Protein AF-A0A2M9E9N4-F1 (afdb_monomer)

Radius of gyration: 17.75 Å; Cα contacts (8 Å, |Δi|>4): 274; chains: 1; bounding box: 36×29×76 Å

pLDDT: mean 85.93, std 16.64, range [35.81, 98.12]

Foldseek 3Di:
DCQDQDAFQNFFPDFPDCVVQKDKAWAQAQQAKDAFQFFAFPNNHGDPALQRGFWTFRHIDGSYNDRPDGTDIGMTGGARTEGELVNHGDDPPQALVRSQSNQVSSVVSHYHYDYPDHGPPHDDPDPPPDPPPPPPDDD

Secondary structure (DSSP, 8-state):
-----PPTTTTEEEES-HHHHEEEEEEPTTS-EEPTTBEEETTSSBPSSGGGEEEEESS-EE--S-TTSPPEEEEEE-SSEEEEGGGSB--TT--HHHHHHHHHHHHTTTEEEE-SSPPTT---SS---------PPP-

Nearest PDB structures (foldseek):
  8tny-assembly1_A  TM=5.235E-01  e=8.238E+00  Homo sapiens
  2w4l-assembly1_D  TM=3.272E-01  e=3.750E+00  Homo sapiens
  5la2-assembly1_A  TM=3.702E-01  e=5.206E+00  Acetivibrio thermocellus
  2kkz-assembly1_A  TM=2.918E-01  e=3.289E+00  Influenza A virus (A/Hungary/2/1971(H3N2))
  8g4s-assembly1_O  TM=3.685E-01  e=9.392E+00  Giardia duodenalis assemblage A

Solvent-accessible surface area (backbone atoms only — not comparable to full-atom values): 7855 Å² total; per-residue (Å²): 138,85,78,76,85,53,55,67,46,65,29,55,75,47,61,79,42,70,84,74,16,42,43,83,39,52,24,55,21,32,72,27,71,44,52,19,29,30,44,18,20,82,74,35,42,76,43,88,48,42,90,41,49,45,32,31,29,33,46,62,45,74,30,42,73,49,66,86,48,72,62,38,81,43,54,22,38,46,25,47,29,33,29,37,50,88,43,37,57,72,62,98,80,61,45,42,63,51,52,35,46,36,38,50,37,33,40,78,42,44,26,42,64,44,63,96,74,75,49,70,86,53,87,72,95,60,79,83,71,75,89,70,71,77,79,75,82,78,132

Mean predicted aligned error: 8.34 Å

Structure (mmCIF, N/CA/C/O backbone):
data_AF-A0A2M9E9N4-F1
#
_entry.id   AF-A0A2M9E9N4-F1
#
loop_
_atom_sit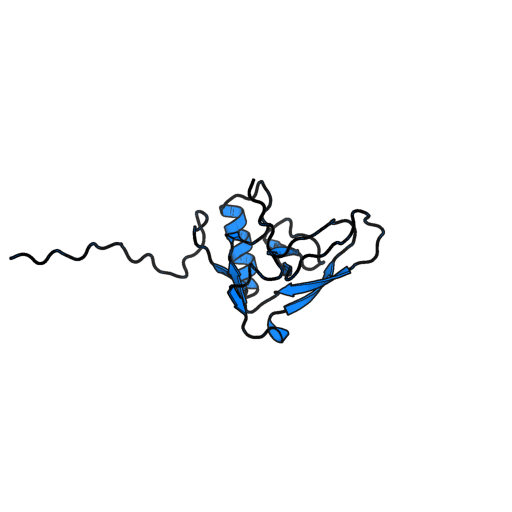e.group_PDB
_atom_site.id
_atom_site.type_symbol
_atom_site.label_atom_id
_atom_site.label_alt_id
_atom_site.label_comp_id
_atom_site.label_asym_id
_atom_site.label_entity_id
_atom_site.label_seq_id
_atom_site.pdbx_PDB_ins_code
_atom_site.Cartn_x
_atom_site.Cartn_y
_atom_site.Cartn_z
_atom_site.occupancy
_atom_site.B_iso_or_equiv
_atom_site.auth_seq_id
_atom_site.auth_comp_id
_atom_site.auth_asym_id
_atom_site.auth_atom_id
_atom_site.pdbx_PDB_model_num
ATOM 1 N N . MET A 1 1 ? 13.132 15.714 -2.045 1.00 43.34 1 MET A N 1
ATOM 2 C CA . MET A 1 1 ? 12.047 14.990 -1.358 1.00 43.34 1 MET A CA 1
ATOM 3 C C . MET A 1 1 ? 10.843 14.993 -2.280 1.00 43.34 1 MET A C 1
ATOM 5 O O . MET A 1 1 ? 10.276 16.054 -2.495 1.00 43.34 1 MET A O 1
ATOM 9 N N . ILE A 1 2 ? 10.506 13.855 -2.880 1.00 35.81 2 ILE A N 1
ATOM 10 C CA . ILE A 1 2 ? 9.179 13.644 -3.464 1.00 35.81 2 ILE A CA 1
ATOM 11 C C . ILE A 1 2 ? 8.643 12.399 -2.769 1.00 35.81 2 ILE A C 1
ATOM 13 O O . ILE A 1 2 ? 8.912 11.279 -3.181 1.00 35.81 2 ILE A O 1
ATOM 17 N N . THR A 1 3 ? 7.969 12.606 -1.642 1.00 51.62 3 THR A N 1
ATOM 18 C CA . THR A 1 3 ? 7.088 11.596 -1.058 1.00 51.62 3 THR A CA 1
ATOM 19 C C . THR A 1 3 ? 5.762 11.791 -1.780 1.00 51.62 3 THR A C 1
ATOM 21 O O . THR A 1 3 ? 5.152 12.851 -1.631 1.00 51.62 3 THR A O 1
ATOM 24 N N . SER A 1 4 ? 5.368 10.849 -2.639 1.00 54.44 4 SER A N 1
ATOM 25 C CA . SER A 1 4 ? 4.114 10.935 -3.397 1.00 54.44 4 SER A CA 1
ATOM 26 C C . SER A 1 4 ? 2.953 11.259 -2.448 1.00 54.44 4 SER A C 1
ATOM 28 O O . SER A 1 4 ? 2.690 10.525 -1.492 1.00 54.44 4 SER A O 1
ATOM 30 N N . THR A 1 5 ? 2.249 12.369 -2.690 1.00 56.56 5 THR A N 1
ATOM 31 C CA . THR A 1 5 ? 1.035 12.753 -1.950 1.00 56.56 5 THR A CA 1
ATOM 32 C C . THR A 1 5 ? -0.199 12.031 -2.491 1.00 56.56 5 THR A C 1
ATOM 34 O O . THR A 1 5 ? -1.277 12.620 -2.508 1.00 56.56 5 THR A O 1
ATOM 37 N N . GLY A 1 6 ? -0.020 10.797 -2.972 1.00 61.16 6 GLY A N 1
ATOM 38 C CA . GLY A 1 6 ? -0.975 10.101 -3.824 1.00 61.16 6 GLY A CA 1
ATOM 39 C C . GLY A 1 6 ? -2.395 10.097 -3.270 1.00 61.16 6 GLY A C 1
ATOM 40 O O . GLY A 1 6 ? -2.618 9.859 -2.079 1.00 61.16 6 GLY A O 1
ATOM 41 N N . ASN A 1 7 ? -3.351 10.361 -4.154 1.00 80.38 7 ASN A N 1
ATOM 42 C CA . ASN A 1 7 ? -4.765 10.169 -3.879 1.00 80.38 7 ASN A CA 1
ATOM 43 C C . ASN A 1 7 ? -5.075 8.671 -3.745 1.00 80.38 7 ASN A C 1
ATOM 45 O O . ASN A 1 7 ? -4.293 7.807 -4.149 1.00 80.38 7 ASN A O 1
ATOM 49 N N . THR A 1 8 ? -6.235 8.350 -3.170 1.00 88.50 8 THR A N 1
ATOM 50 C CA . THR A 1 8 ? -6.726 6.969 -3.084 1.00 88.50 8 THR A CA 1
ATOM 51 C C . THR A 1 8 ? -6.593 6.263 -4.432 1.00 88.50 8 THR A C 1
ATOM 53 O O . THR A 1 8 ? -7.099 6.760 -5.436 1.00 88.50 8 THR A O 1
ATOM 56 N N . ALA A 1 9 ? -5.934 5.104 -4.423 1.00 86.94 9 ALA A N 1
ATOM 57 C CA . ALA A 1 9 ? -5.712 4.242 -5.579 1.00 86.94 9 ALA A CA 1
ATOM 58 C C . ALA A 1 9 ? -4.971 4.864 -6.773 1.00 86.94 9 ALA A C 1
ATOM 60 O O . ALA A 1 9 ? -4.962 4.265 -7.840 1.00 86.94 9 ALA A O 1
ATOM 61 N N . GLU A 1 10 ? -4.302 6.009 -6.626 1.00 91.81 10 GLU A N 1
ATOM 62 C CA . GLU A 1 10 ? -3.538 6.612 -7.732 1.00 91.81 10 GLU A CA 1
ATOM 63 C C . GLU A 1 10 ? -2.402 5.701 -8.231 1.00 91.81 10 GLU A C 1
ATOM 65 O O . GLU A 1 10 ? -2.019 5.740 -9.394 1.00 91.81 10 GLU A O 1
ATOM 70 N N . PHE A 1 11 ? -1.904 4.825 -7.358 1.00 93.69 11 PHE A N 1
ATOM 71 C CA . PHE A 1 11 ? -0.917 3.804 -7.695 1.00 93.69 11 PHE A CA 1
ATOM 72 C C . PHE A 1 11 ? -1.501 2.617 -8.483 1.00 93.69 11 PHE A C 1
ATOM 74 O O . PHE A 1 11 ? -0.733 1.800 -8.979 1.00 93.69 11 PHE A O 1
ATOM 81 N N . LEU A 1 12 ? -2.824 2.459 -8.566 1.00 95.31 12 LEU A N 1
ATOM 82 C CA . LEU A 1 12 ? -3.465 1.314 -9.213 1.00 95.31 12 LEU A CA 1
ATOM 83 C C . LEU A 1 12 ? -3.583 1.552 -10.721 1.00 95.31 12 LEU A C 1
ATOM 85 O O . LEU A 1 12 ? -4.229 2.501 -11.156 1.00 95.31 12 LEU A O 1
ATOM 89 N N . LEU A 1 13 ? -3.004 0.659 -11.523 1.00 93.94 13 LEU A N 1
ATOM 90 C CA . LEU A 1 13 ? -3.096 0.712 -12.985 1.00 93.94 13 LEU A CA 1
ATOM 91 C C . LEU A 1 13 ? -4.256 -0.135 -13.502 1.00 93.94 13 LEU A C 1
ATOM 93 O O . LEU A 1 13 ? -4.999 0.288 -14.385 1.00 93.94 13 LEU A O 1
ATOM 97 N N . SER A 1 14 ? -4.406 -1.341 -12.957 1.00 93.94 14 SER A N 1
ATOM 98 C CA . SER A 1 14 ? -5.524 -2.228 -13.267 1.00 93.94 14 SER A CA 1
ATOM 99 C C . SER A 1 14 ? -5.753 -3.240 -12.147 1.00 93.94 14 SER A C 1
ATOM 101 O O . SER A 1 14 ? -4.850 -3.552 -11.376 1.00 93.94 14 SER A O 1
ATOM 103 N N . GLU A 1 15 ? -6.968 -3.764 -12.062 1.00 92.31 15 GLU A N 1
ATOM 104 C CA . GLU A 1 15 ? -7.340 -4.885 -11.198 1.00 92.31 15 GLU A CA 1
ATOM 105 C C . GLU A 1 15 ? -8.338 -5.764 -11.955 1.00 92.31 15 GLU A C 1
ATOM 107 O O . GLU A 1 15 ? -9.053 -5.267 -12.828 1.00 92.31 15 GLU A O 1
ATOM 112 N N . ALA A 1 16 ? -8.374 -7.064 -11.653 1.00 86.19 16 ALA A N 1
ATOM 113 C CA . ALA A 1 16 ? -9.301 -7.978 -12.318 1.00 86.19 16 ALA A CA 1
ATOM 114 C C . ALA A 1 16 ? -10.761 -7.615 -11.996 1.00 86.19 16 ALA A C 1
ATOM 116 O O . ALA A 1 16 ? -11.541 -7.312 -12.895 1.00 86.19 16 ALA A O 1
ATOM 117 N N . GLU A 1 17 ? -11.109 -7.620 -10.707 1.00 85.50 17 GLU A N 1
ATOM 118 C CA . GLU A 1 17 ? -12.399 -7.176 -10.173 1.00 85.50 17 GLU A CA 1
ATOM 119 C C . GLU A 1 17 ? -12.190 -6.707 -8.729 1.00 85.50 17 GLU A C 1
ATOM 121 O O . GLU A 1 17 ? -11.590 -7.427 -7.932 1.00 85.50 17 GLU A O 1
ATOM 126 N N . GLY A 1 18 ? -12.714 -5.535 -8.355 1.00 77.75 18 GLY A N 1
ATOM 127 C CA . GLY A 1 18 ? -12.480 -4.959 -7.024 1.00 77.75 18 GLY A CA 1
ATOM 128 C C . GLY A 1 18 ? -12.857 -5.882 -5.855 1.00 77.75 18 GLY A C 1
ATOM 129 O O . GLY A 1 18 ? -12.126 -5.937 -4.875 1.00 77.75 18 GLY A O 1
ATOM 130 N N . GLU A 1 19 ? -13.935 -6.662 -5.972 1.00 80.38 19 GLU A N 1
ATOM 131 C CA . GLU A 1 19 ? -14.363 -7.643 -4.951 1.00 80.38 19 GLU A CA 1
ATOM 132 C C . GLU A 1 19 ? -13.400 -8.834 -4.800 1.00 80.38 19 GLU A C 1
ATOM 134 O O . GLU A 1 19 ? -13.395 -9.514 -3.777 1.00 80.38 19 GLU A O 1
ATOM 139 N N . ARG A 1 20 ? -12.589 -9.111 -5.826 1.00 83.12 20 ARG A N 1
ATOM 140 C CA . ARG A 1 20 ? -11.595 -10.190 -5.815 1.00 83.12 20 ARG A CA 1
ATOM 141 C C . ARG A 1 20 ? -10.209 -9.708 -5.418 1.00 83.12 20 ARG A C 1
ATOM 143 O O . ARG A 1 20 ? -9.488 -10.442 -4.752 1.00 83.12 20 ARG A O 1
ATOM 150 N N . SER A 1 21 ? -9.842 -8.514 -5.869 1.00 91.81 21 SER A N 1
ATOM 151 C CA . SER A 1 21 ? -8.501 -7.955 -5.697 1.00 91.81 21 SER A CA 1
ATOM 152 C C . SER A 1 21 ? -8.334 -7.225 -4.365 1.00 91.81 21 SER A C 1
ATOM 154 O O . SER A 1 21 ? -7.204 -6.984 -3.938 1.00 91.81 21 SER A O 1
ATOM 156 N N . ARG A 1 22 ? -9.441 -6.838 -3.711 1.00 94.62 22 ARG A N 1
ATOM 157 C CA . ARG A 1 22 ? -9.422 -6.040 -2.481 1.00 94.62 22 ARG A CA 1
ATOM 158 C C . ARG A 1 22 ? -9.879 -6.846 -1.275 1.00 94.62 22 ARG A C 1
ATOM 160 O O . ARG A 1 22 ? -10.864 -7.575 -1.322 1.00 94.62 22 ARG A O 1
ATOM 167 N N . ALA A 1 23 ? -9.203 -6.619 -0.158 1.00 94.38 23 ALA A N 1
ATOM 168 C CA . ALA A 1 23 ? -9.509 -7.223 1.125 1.00 94.38 23 ALA A CA 1
ATOM 169 C C . ALA A 1 23 ? -9.630 -6.164 2.224 1.00 94.38 23 ALA A C 1
ATOM 171 O O . ALA A 1 23 ? -9.068 -5.065 2.150 1.00 94.38 23 ALA A O 1
ATOM 172 N N . LEU A 1 24 ? -10.366 -6.520 3.277 1.00 95.56 24 LEU A N 1
ATOM 173 C CA . LEU A 1 24 ? -10.458 -5.721 4.491 1.00 95.56 24 LEU A CA 1
ATOM 174 C C . LEU A 1 24 ? -9.298 -6.073 5.430 1.00 95.56 24 LEU A C 1
ATOM 176 O O . LEU A 1 24 ? -9.207 -7.202 5.909 1.00 95.56 24 LEU A O 1
ATOM 180 N N . PHE A 1 25 ? -8.461 -5.090 5.742 1.00 96.62 25 PHE A N 1
ATOM 181 C CA . PHE A 1 25 ? -7.376 -5.196 6.715 1.00 96.62 25 PHE A CA 1
ATOM 182 C C . PHE A 1 25 ? -7.732 -4.462 8.009 1.00 96.62 25 PHE A C 1
ATOM 184 O O . PHE A 1 25 ? -8.437 -3.449 7.996 1.00 96.62 25 PHE A O 1
ATOM 191 N N . HIS A 1 26 ? -7.226 -4.967 9.134 1.00 97.00 26 HIS A N 1
ATOM 192 C CA . HIS A 1 26 ? -7.238 -4.252 10.408 1.00 97.00 26 HIS A CA 1
ATOM 193 C C . HIS A 1 26 ? -5.846 -3.678 10.635 1.00 97.00 26 HIS A C 1
ATOM 195 O O . HIS A 1 26 ? -4.893 -4.432 10.772 1.00 97.00 26 HIS A O 1
ATOM 201 N N . LEU A 1 27 ? -5.741 -2.354 10.659 1.00 97.88 27 LEU A N 1
ATOM 202 C CA . LEU A 1 27 ? -4.495 -1.640 10.885 1.00 97.88 27 LEU A CA 1
ATOM 203 C C . LEU A 1 27 ? -4.355 -1.350 12.383 1.00 97.88 27 LEU A C 1
ATOM 205 O O . LEU A 1 27 ? -5.222 -0.661 12.936 1.00 97.88 27 LEU A O 1
ATOM 209 N N . PRO A 1 28 ? -3.305 -1.847 13.059 1.00 97.75 28 PRO A N 1
ATOM 210 C CA . PRO A 1 28 ? -3.022 -1.484 14.442 1.00 97.75 28 PRO A CA 1
ATOM 211 C C . PRO A 1 28 ? -2.887 0.032 14.617 1.00 97.75 28 PRO A C 1
ATOM 213 O O . PRO A 1 28 ? -2.399 0.726 13.720 1.00 97.75 28 PRO A O 1
ATOM 216 N N . ALA A 1 29 ? -3.309 0.539 15.777 1.00 96.88 29 ALA A N 1
ATOM 217 C CA . ALA A 1 29 ? -3.154 1.946 16.127 1.00 96.88 29 ALA A CA 1
ATOM 218 C C . ALA A 1 29 ? -1.679 2.320 16.343 1.00 96.88 29 ALA A C 1
ATOM 220 O O . ALA A 1 29 ? -0.844 1.469 16.656 1.00 96.88 29 ALA A O 1
ATOM 221 N N . GLY A 1 30 ? -1.367 3.611 16.243 1.00 95.88 30 GLY A N 1
ATOM 222 C CA . GLY A 1 30 ? -0.041 4.133 16.581 1.00 95.88 30 GLY A CA 1
ATOM 223 C C . GLY A 1 30 ? 0.953 4.186 15.422 1.00 95.88 30 GLY A C 1
ATOM 224 O O . GLY A 1 30 ? 2.107 4.540 15.647 1.00 95.88 30 GLY A O 1
ATOM 225 N N . GLN A 1 31 ? 0.528 3.878 14.195 1.00 95.44 31 GLN A N 1
ATOM 226 C CA . GLN A 1 31 ? 1.372 3.966 12.996 1.00 95.44 31 GLN A CA 1
ATOM 227 C C . GLN A 1 31 ? 1.309 5.354 12.333 1.00 95.44 31 GLN A C 1
ATOM 229 O O . GLN A 1 31 ? 2.008 5.619 11.358 1.00 95.44 31 GLN A O 1
ATOM 234 N N . GLY A 1 32 ? 0.471 6.253 12.856 1.00 95.44 32 GLY A N 1
ATOM 235 C CA . GLY A 1 32 ? 0.186 7.553 12.265 1.00 95.44 32 GLY A CA 1
ATOM 236 C C . GLY A 1 32 ? -0.676 7.444 11.009 1.00 95.44 32 GLY A C 1
ATOM 237 O O . GLY A 1 32 ? -1.476 6.516 10.851 1.00 95.44 32 GLY A O 1
ATOM 238 N N . TYR A 1 33 ? -0.511 8.419 10.117 1.00 95.00 33 TYR A N 1
ATOM 239 C CA . TYR A 1 33 ? -1.188 8.445 8.828 1.00 95.00 33 TYR A CA 1
ATOM 240 C C . TYR A 1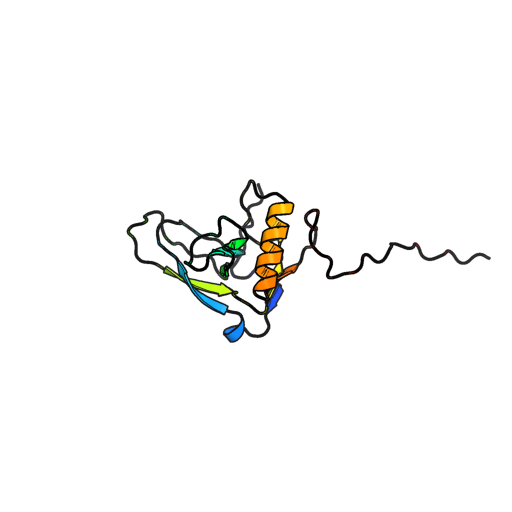 33 ? -0.431 7.604 7.798 1.00 95.00 33 TYR A C 1
ATOM 242 O O . TYR A 1 33 ? 0.672 7.967 7.385 1.00 95.00 33 TYR A O 1
ATOM 250 N N . LEU A 1 34 ? -1.049 6.511 7.352 1.00 95.56 34 LEU A N 1
ATOM 251 C CA . LEU A 1 34 ? -0.555 5.678 6.260 1.00 95.56 34 LEU A CA 1
ATOM 252 C C . LEU A 1 34 ? -1.126 6.180 4.932 1.00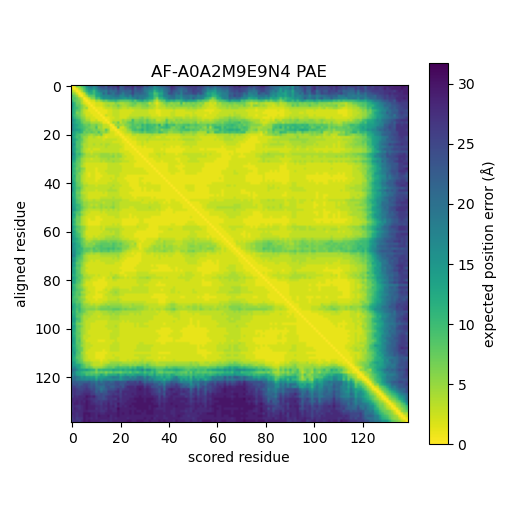 95.56 34 LEU A C 1
ATOM 254 O O . LEU A 1 34 ? -2.325 6.447 4.819 1.00 95.56 34 LEU A O 1
ATOM 258 N N . ARG A 1 35 ? -0.269 6.320 3.919 1.00 95.19 35 ARG A N 1
ATOM 259 C CA . ARG A 1 35 ? -0.649 6.834 2.596 1.00 95.19 35 ARG A CA 1
ATOM 260 C C . ARG A 1 35 ? -1.133 5.702 1.679 1.00 95.19 35 ARG A C 1
ATOM 262 O O . ARG A 1 35 ? -0.725 4.555 1.858 1.00 95.19 35 ARG A O 1
ATOM 269 N N . PRO A 1 36 ? -1.950 5.999 0.653 1.00 95.94 36 PRO A N 1
ATOM 270 C CA . PRO A 1 36 ? -2.168 5.056 -0.440 1.00 95.94 36 PRO A CA 1
ATOM 271 C C . PRO A 1 36 ? -0.833 4.571 -1.017 1.00 95.94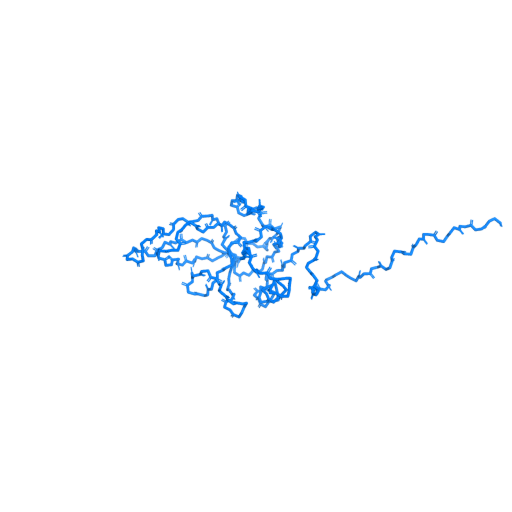 36 PRO A C 1
ATOM 273 O O . PRO A 1 36 ? 0.123 5.346 -1.120 1.00 95.94 36 PRO A O 1
ATOM 276 N N . GLY A 1 37 ? -0.768 3.292 -1.381 1.00 96.50 37 GLY A N 1
ATOM 277 C CA . GLY A 1 37 ? 0.458 2.677 -1.890 1.00 96.50 37 GLY A CA 1
ATOM 278 C C . GLY A 1 37 ? 1.415 2.183 -0.799 1.00 96.50 37 GLY A C 1
ATOM 279 O O . GLY A 1 37 ? 2.478 1.664 -1.131 1.00 96.50 37 GLY A O 1
ATOM 280 N N . THR A 1 38 ? 1.079 2.325 0.491 1.00 97.19 38 THR A N 1
ATOM 281 C CA . THR A 1 38 ? 1.852 1.708 1.581 1.00 97.19 38 THR A CA 1
ATOM 282 C C . THR A 1 38 ? 1.781 0.188 1.496 1.00 97.19 38 THR A C 1
ATOM 284 O O . THR A 1 38 ? 0.693 -0.383 1.434 1.00 97.19 38 THR A O 1
ATOM 287 N N . ILE A 1 39 ? 2.943 -0.464 1.523 1.00 97.44 39 ILE A N 1
ATOM 288 C CA . ILE A 1 39 ? 3.051 -1.922 1.556 1.00 97.44 39 ILE A CA 1
ATOM 289 C C . ILE A 1 39 ? 2.814 -2.394 2.992 1.00 97.44 39 ILE A C 1
ATOM 291 O O . ILE A 1 39 ? 3.446 -1.910 3.932 1.00 97.44 39 ILE A O 1
ATOM 295 N N . LEU A 1 40 ? 1.875 -3.319 3.157 1.00 98.12 40 LEU A N 1
ATOM 296 C CA . LEU A 1 40 ? 1.444 -3.831 4.451 1.00 98.12 40 LEU A CA 1
ATOM 297 C C . LEU A 1 40 ? 1.934 -5.257 4.668 1.00 98.12 40 LEU A C 1
ATOM 299 O O . LEU A 1 40 ? 1.932 -6.070 3.740 1.00 98.12 40 LEU A O 1
ATOM 303 N N . ALA A 1 41 ? 2.276 -5.559 5.914 1.00 97.94 41 ALA A N 1
ATOM 304 C CA . ALA A 1 41 ? 2.442 -6.911 6.406 1.00 97.94 41 ALA A CA 1
ATOM 305 C C . ALA A 1 41 ? 1.086 -7.579 6.684 1.00 97.94 41 ALA A C 1
ATOM 307 O O . ALA A 1 41 ? 0.035 -6.931 6.730 1.00 97.94 41 ALA A O 1
ATOM 308 N N . ALA A 1 42 ? 1.092 -8.900 6.877 1.00 96.50 42 ALA A N 1
ATOM 309 C CA . ALA A 1 42 ? -0.133 -9.676 7.098 1.00 96.50 42 ALA A CA 1
ATOM 310 C C . ALA A 1 42 ? -0.905 -9.268 8.370 1.00 96.50 42 ALA A C 1
ATOM 312 O O . ALA A 1 42 ? -2.115 -9.472 8.442 1.00 96.50 42 ALA A O 1
ATOM 313 N N . ASP A 1 43 ? -0.225 -8.680 9.355 1.00 95.88 43 ASP A N 1
ATOM 314 C CA . ASP A 1 43 ? -0.821 -8.167 10.593 1.00 95.88 43 ASP A CA 1
ATOM 315 C C . ASP A 1 43 ? -1.354 -6.723 10.476 1.00 95.88 43 ASP A C 1
ATOM 317 O O . ASP A 1 43 ? -1.841 -6.162 11.458 1.00 95.88 43 ASP A O 1
ATOM 321 N N . GLY A 1 44 ? -1.288 -6.123 9.281 1.00 96.38 44 GLY A N 1
ATOM 322 C CA . GLY A 1 44 ? -1.745 -4.760 9.012 1.00 96.38 44 GLY A CA 1
ATOM 323 C C . GLY A 1 44 ? -0.761 -3.665 9.427 1.00 96.38 44 GLY A C 1
ATOM 324 O O . GLY A 1 44 ? -1.127 -2.486 9.403 1.00 96.38 44 GLY A O 1
ATOM 325 N N . THR A 1 45 ? 0.467 -4.022 9.809 1.00 97.25 45 THR A N 1
ATOM 326 C CA . THR A 1 45 ? 1.553 -3.051 9.985 1.00 97.25 45 THR A CA 1
ATOM 327 C C . THR A 1 45 ? 2.217 -2.689 8.656 1.00 97.25 45 THR A C 1
ATOM 329 O O . THR A 1 45 ? 2.027 -3.377 7.652 1.00 97.25 45 THR A O 1
ATOM 332 N N . VAL A 1 46 ? 2.988 -1.599 8.614 1.00 96.69 46 VAL A N 1
ATOM 333 C CA . VAL A 1 46 ? 3.873 -1.312 7.471 1.00 96.69 46 VAL A CA 1
ATOM 334 C C . VAL A 1 46 ? 4.908 -2.430 7.344 1.00 96.69 46 VAL A C 1
ATOM 336 O O . VAL A 1 46 ? 5.578 -2.764 8.320 1.00 96.69 46 VAL A O 1
ATOM 339 N N . ALA A 1 47 ? 5.049 -3.003 6.148 1.00 96.31 47 ALA A N 1
ATOM 340 C CA . ALA A 1 47 ? 6.055 -4.028 5.904 1.00 96.31 47 ALA A CA 1
ATOM 341 C C . ALA A 1 47 ? 7.465 -3.434 6.070 1.00 96.31 47 ALA A C 1
ATOM 343 O O . ALA A 1 47 ? 7.799 -2.425 5.450 1.00 96.31 47 ALA A O 1
ATOM 344 N N . MET A 1 48 ? 8.279 -4.060 6.922 1.00 92.75 48 MET A N 1
ATOM 345 C CA . MET A 1 48 ? 9.654 -3.625 7.207 1.00 92.75 48 MET A CA 1
ATOM 346 C C . MET A 1 48 ? 10.692 -4.438 6.424 1.00 92.75 48 MET A C 1
ATOM 348 O O . MET A 1 48 ? 11.828 -3.994 6.256 1.00 92.75 48 MET A O 1
ATOM 352 N N . ALA A 1 49 ? 10.306 -5.616 5.930 1.00 93.75 49 ALA A N 1
ATOM 353 C CA . ALA A 1 49 ? 11.083 -6.431 5.011 1.00 93.75 49 ALA A CA 1
ATOM 354 C C . ALA A 1 49 ? 10.190 -6.994 3.895 1.00 93.75 49 ALA A C 1
ATOM 356 O O . ALA A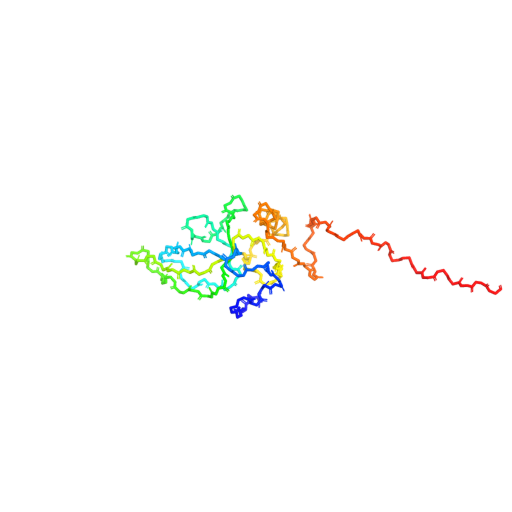 1 49 ? 8.996 -7.229 4.088 1.00 93.75 49 ALA A O 1
ATOM 357 N N . SER A 1 50 ? 10.783 -7.283 2.732 1.00 93.31 50 SER A N 1
ATOM 358 C CA . SER A 1 50 ? 10.046 -7.813 1.576 1.00 93.31 50 SER A CA 1
ATOM 359 C C . SER A 1 50 ? 9.320 -9.126 1.878 1.00 93.31 50 SER A C 1
ATOM 361 O O . SER A 1 50 ? 8.217 -9.330 1.379 1.00 93.31 50 SER A O 1
ATOM 363 N N . GLY A 1 51 ? 9.881 -9.978 2.742 1.00 94.50 51 GLY A N 1
ATOM 364 C CA . GLY A 1 51 ? 9.259 -11.238 3.164 1.00 94.50 51 GLY A CA 1
ATOM 365 C C . GLY A 1 51 ? 7.950 -11.077 3.947 1.00 94.50 51 GLY A C 1
ATOM 366 O O . GLY A 1 51 ? 7.156 -12.014 3.988 1.00 94.50 51 GLY A O 1
ATOM 367 N N . ASP A 1 52 ? 7.692 -9.897 4.515 1.00 95.88 52 ASP A N 1
ATOM 368 C CA . ASP A 1 52 ? 6.463 -9.625 5.267 1.00 95.88 52 ASP A CA 1
ATOM 369 C C . ASP A 1 52 ? 5.317 -9.163 4.358 1.00 95.88 52 ASP A C 1
ATOM 371 O O . ASP A 1 52 ? 4.158 -9.164 4.773 1.00 95.88 52 ASP A O 1
ATOM 375 N N . THR A 1 53 ? 5.627 -8.793 3.111 1.00 97.31 53 THR A N 1
ATOM 376 C CA . THR A 1 53 ? 4.694 -8.212 2.139 1.00 97.31 53 THR A CA 1
ATOM 377 C C . THR A 1 53 ? 3.425 -9.035 2.003 1.00 97.31 53 THR A C 1
ATOM 379 O O . THR A 1 53 ? 3.466 -10.219 1.655 1.00 97.31 53 THR A O 1
ATOM 382 N N . ALA A 1 54 ? 2.284 -8.386 2.230 1.00 97.31 54 ALA A N 1
ATOM 383 C CA . ALA A 1 54 ? 0.979 -9.016 2.143 1.00 97.31 54 ALA A CA 1
ATOM 384 C C . ALA A 1 54 ? -0.030 -8.295 1.257 1.00 97.31 54 ALA A C 1
ATOM 386 O O . ALA A 1 54 ? -0.814 -8.970 0.593 1.00 97.31 54 ALA A O 1
ATOM 387 N N . ALA A 1 55 ? -0.030 -6.965 1.263 1.00 97.62 55 ALA A N 1
ATOM 388 C CA . ALA A 1 55 ? -0.990 -6.166 0.514 1.00 97.62 55 ALA A CA 1
ATOM 389 C C . ALA A 1 55 ? -0.467 -4.743 0.284 1.00 97.62 55 ALA A C 1
ATOM 391 O O . ALA A 1 55 ? 0.533 -4.332 0.873 1.00 97.62 55 ALA A O 1
ATOM 392 N N . VAL A 1 56 ? -1.181 -3.973 -0.535 1.00 97.75 56 VAL A N 1
ATOM 393 C CA . VAL A 1 56 ? -0.934 -2.544 -0.757 1.00 97.75 56 VAL A CA 1
ATOM 394 C C . VAL A 1 56 ? -2.154 -1.740 -0.317 1.00 97.75 56 VAL A C 1
ATOM 396 O O . VAL A 1 56 ? -3.272 -1.988 -0.770 1.00 97.75 56 VAL A O 1
ATOM 399 N N . LEU A 1 57 ? -1.962 -0.767 0.572 1.00 97.50 57 LEU A N 1
ATOM 400 C CA . LEU A 1 57 ? -3.035 0.056 1.122 1.00 97.50 57 LEU A CA 1
ATOM 401 C C . LEU A 1 57 ? -3.729 0.868 0.015 1.00 97.50 57 LEU A C 1
ATOM 403 O O . LEU A 1 57 ? -3.097 1.676 -0.665 1.00 97.50 57 LEU A O 1
ATOM 407 N N . TYR A 1 58 ? -5.042 0.679 -0.145 1.00 95.94 58 TYR A N 1
ATOM 408 C CA . TYR A 1 58 ? -5.820 1.268 -1.240 1.00 95.94 58 TYR A CA 1
ATOM 409 C C . TYR A 1 58 ? -6.049 2.775 -1.061 1.00 95.94 58 TYR A C 1
ATOM 411 O O . TYR A 1 58 ? -5.881 3.561 -1.992 1.00 95.94 58 TYR A O 1
ATOM 419 N N . GLY A 1 59 ? -6.438 3.188 0.145 1.00 94.62 59 GLY A N 1
ATOM 420 C CA . GLY A 1 59 ? -6.725 4.577 0.502 1.00 94.62 59 GLY A CA 1
ATOM 421 C C . GLY A 1 59 ? -6.000 4.970 1.780 1.00 94.62 59 GLY A C 1
ATOM 422 O O . GLY A 1 59 ? -5.707 4.111 2.604 1.00 94.62 59 GLY A O 1
ATOM 423 N N . GLY A 1 60 ? -5.708 6.259 1.946 1.00 93.25 60 GLY A N 1
ATOM 424 C CA . GLY A 1 60 ? -4.976 6.736 3.114 1.00 93.25 60 GLY A CA 1
ATOM 425 C C . GLY A 1 60 ? -5.801 6.585 4.389 1.00 93.25 60 GLY A C 1
ATOM 426 O O . GLY A 1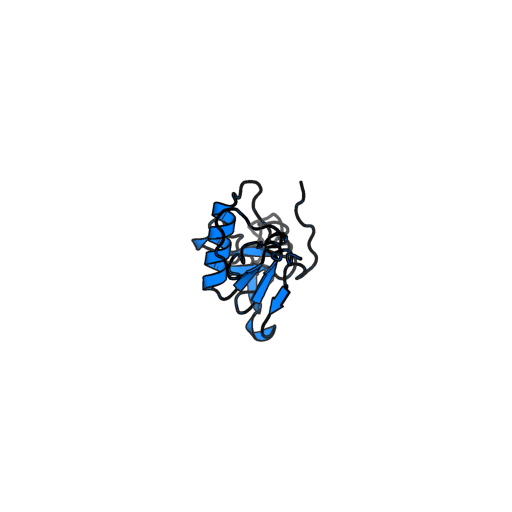 60 ? -7.001 6.867 4.387 1.00 93.25 60 GLY A O 1
ATOM 427 N N . VAL A 1 61 ? -5.164 6.148 5.474 1.00 95.69 61 VAL A N 1
ATOM 428 C CA . VAL A 1 61 ? -5.825 5.879 6.757 1.00 95.69 61 VAL A CA 1
ATOM 429 C C . VAL A 1 61 ? -4.999 6.452 7.898 1.00 95.69 61 VAL A C 1
ATOM 431 O O . VAL A 1 61 ? -3.805 6.187 8.004 1.00 95.69 61 VAL A O 1
ATOM 434 N N . ASP A 1 62 ? -5.651 7.215 8.775 1.00 95.50 62 ASP A N 1
ATOM 435 C CA . ASP A 1 62 ? -5.058 7.645 10.039 1.00 95.50 62 ASP A CA 1
ATOM 436 C C . ASP A 1 62 ? -5.305 6.590 11.121 1.00 95.50 62 ASP A C 1
ATOM 438 O O . ASP A 1 62 ? -6.446 6.322 11.500 1.00 95.50 62 ASP A O 1
ATOM 442 N N . THR A 1 63 ? -4.226 5.985 11.611 1.00 95.81 63 THR A N 1
ATOM 443 C CA . THR A 1 63 ? -4.247 5.026 12.727 1.00 95.81 63 THR A CA 1
ATOM 444 C C . THR A 1 63 ? -3.947 5.699 14.073 1.00 95.81 63 THR A C 1
ATOM 446 O O . THR A 1 63 ? -3.889 5.034 15.110 1.00 95.81 63 THR A O 1
ATOM 449 N N . GLY A 1 64 ? -3.753 7.023 14.076 1.00 93.94 64 GLY A N 1
ATOM 450 C CA . GLY A 1 64 ? -3.304 7.799 15.222 1.00 93.94 64 GLY A CA 1
ATOM 451 C C . GLY A 1 64 ? -1.851 7.507 15.600 1.00 93.94 64 GLY A C 1
ATOM 452 O O . GLY A 1 64 ? -1.228 6.562 15.125 1.00 93.94 64 GLY A O 1
ATOM 453 N N . THR A 1 65 ? -1.286 8.320 16.489 1.00 92.75 65 THR A N 1
ATOM 454 C CA . THR A 1 65 ? 0.100 8.161 16.978 1.00 92.75 65 THR A CA 1
ATOM 455 C C . THR A 1 65 ? 0.196 7.390 18.297 1.00 92.75 65 THR A C 1
ATOM 457 O O . THR A 1 65 ? 1.291 7.066 18.745 1.00 92.75 65 THR A O 1
ATOM 460 N N . SER A 1 66 ? -0.939 7.076 18.928 1.00 93.94 66 SER A N 1
ATOM 461 C CA . SER A 1 66 ? -0.991 6.299 20.170 1.00 93.94 66 SER A CA 1
ATOM 462 C C . SER A 1 66 ? -1.218 4.818 19.882 1.00 93.94 66 SER A C 1
ATOM 464 O O . SER A 1 66 ? -2.214 4.457 19.260 1.00 93.94 66 SER A O 1
ATOM 466 N N . SER A 1 67 ? -0.356 3.951 20.413 1.00 91.94 67 SER A N 1
ATOM 467 C CA . SER A 1 67 ? -0.477 2.492 20.270 1.00 91.94 67 SER A CA 1
ATOM 468 C C . SER A 1 67 ? -1.574 1.858 21.135 1.00 91.94 67 SER A C 1
ATOM 470 O O . SER A 1 67 ? -1.877 0.681 20.974 1.00 91.94 67 SER A O 1
ATOM 472 N N . SER A 1 68 ? -2.191 2.615 22.050 1.00 92.94 68 SER A N 1
ATOM 473 C CA . SER A 1 68 ? -3.288 2.130 22.903 1.00 92.94 68 SER A CA 1
ATOM 474 C C . SER A 1 68 ? -4.680 2.264 22.273 1.00 92.94 68 SER A C 1
ATOM 476 O O . SER A 1 68 ? -5.674 1.894 22.899 1.00 92.94 68 SER A O 1
A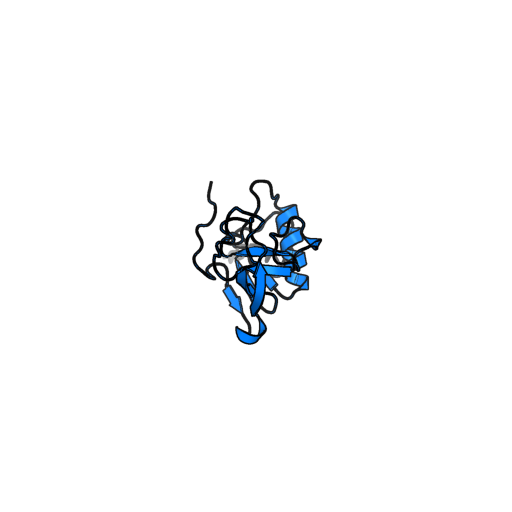TOM 478 N N . GLY A 1 69 ? -4.768 2.827 21.064 1.00 91.25 69 GLY A N 1
ATOM 479 C CA . GLY A 1 69 ? -6.025 2.981 20.337 1.00 91.25 69 GLY A CA 1
ATOM 480 C C . GLY A 1 69 ? -6.558 1.664 19.755 1.00 91.25 69 GLY A C 1
ATOM 481 O O . GLY A 1 69 ? -5.824 0.679 19.649 1.00 91.25 69 GLY A O 1
ATOM 482 N N . PRO A 1 70 ? -7.841 1.623 19.355 1.00 94.25 70 PRO A N 1
ATOM 483 C CA . PRO A 1 70 ? -8.386 0.483 18.628 1.00 94.25 70 PRO A CA 1
ATOM 484 C C . PRO A 1 70 ? -7.802 0.405 17.211 1.00 94.25 70 PRO A C 1
ATOM 486 O O . PRO A 1 70 ? -7.498 1.428 16.599 1.00 94.25 70 PRO A O 1
ATOM 489 N N . ALA A 1 71 ? -7.713 -0.808 16.662 1.00 95.25 71 ALA A N 1
ATOM 490 C CA . ALA A 1 71 ? -7.364 -0.996 15.258 1.00 95.25 71 ALA A CA 1
ATOM 491 C C . ALA A 1 71 ? -8.414 -0.359 14.329 1.00 95.25 71 ALA A C 1
ATOM 493 O O . ALA A 1 71 ? -9.618 -0.401 14.605 1.00 95.25 71 ALA A O 1
ATOM 494 N N . VAL A 1 72 ? -7.959 0.189 13.203 1.00 96.50 72 VAL A N 1
ATOM 495 C CA . VAL A 1 72 ? -8.800 0.844 12.194 1.00 96.50 72 VAL A CA 1
ATOM 496 C C . VAL A 1 72 ? -8.952 -0.072 10.984 1.00 96.50 72 VAL A C 1
ATOM 498 O O . VAL A 1 72 ? -8.009 -0.739 10.570 1.00 96.50 72 VAL A O 1
ATOM 501 N N . LYS A 1 73 ? -10.150 -0.128 10.402 1.00 96.75 73 LYS A N 1
ATOM 502 C CA . LYS A 1 73 ? -10.396 -0.911 9.187 1.00 96.75 73 LYS A CA 1
ATOM 503 C C . LYS A 1 73 ? -9.922 -0.157 7.952 1.00 96.75 73 LYS A C 1
ATOM 505 O O . LYS A 1 73 ? -10.214 1.027 7.808 1.00 96.75 73 LYS A O 1
ATOM 510 N N . ALA A 1 74 ? -9.272 -0.866 7.040 1.00 96.31 74 ALA A N 1
ATOM 511 C CA . ALA A 1 74 ? -8.804 -0.328 5.774 1.00 96.31 74 ALA A CA 1
ATOM 512 C C . ALA A 1 74 ? -9.087 -1.293 4.624 1.00 96.31 74 ALA A C 1
ATOM 514 O O . ALA A 1 74 ? -9.172 -2.504 4.816 1.00 96.31 74 ALA A O 1
ATOM 515 N N . THR A 1 75 ? -9.220 -0.746 3.420 1.00 96.62 75 THR A N 1
ATOM 516 C CA . THR A 1 75 ? -9.201 -1.544 2.191 1.00 96.62 75 THR A CA 1
ATOM 517 C C . THR A 1 75 ? -7.767 -1.619 1.688 1.00 96.62 75 THR A C 1
ATOM 519 O O . THR A 1 75 ? -7.081 -0.597 1.630 1.00 96.62 75 THR A O 1
ATOM 522 N N . ALA A 1 76 ? -7.321 -2.808 1.312 1.00 97.06 76 ALA A N 1
ATOM 523 C CA . ALA A 1 76 ? -6.026 -3.025 0.687 1.00 97.06 76 ALA A CA 1
ATOM 524 C C . ALA A 1 76 ? -6.186 -3.935 -0.530 1.00 97.06 76 ALA A C 1
ATOM 526 O O . ALA A 1 76 ? -7.133 -4.715 -0.599 1.00 97.06 76 ALA A O 1
ATOM 527 N N . ILE A 1 77 ? -5.272 -3.814 -1.484 1.00 97.44 77 ILE A N 1
ATOM 528 C CA . ILE A 1 77 ? -5.164 -4.700 -2.640 1.00 97.44 77 ILE A CA 1
ATOM 529 C C . ILE A 1 77 ? -4.241 -5.847 -2.244 1.00 97.44 77 ILE A C 1
ATOM 531 O O . ILE A 1 77 ? -3.084 -5.593 -1.910 1.00 97.44 77 ILE A O 1
ATOM 535 N N . ASP A 1 78 ? -4.742 -7.081 -2.238 1.00 96.31 78 ASP A N 1
ATOM 536 C CA . ASP A 1 78 ? -3.990 -8.254 -1.768 1.00 96.31 78 ASP A CA 1
ATOM 537 C C . ASP A 1 78 ? -3.675 -9.275 -2.874 1.00 96.31 78 ASP A C 1
ATOM 539 O O . ASP A 1 78 ? -2.891 -10.192 -2.627 1.00 96.31 78 ASP A O 1
ATOM 543 N N . ARG A 1 79 ? -4.248 -9.110 -4.078 1.00 95.75 79 ARG A N 1
ATOM 544 C CA . ARG A 1 79 ? -4.014 -9.966 -5.254 1.00 95.75 79 ARG A CA 1
ATOM 545 C C . ARG A 1 79 ? -4.540 -9.362 -6.557 1.00 95.75 79 ARG A C 1
ATOM 547 O O . ARG A 1 79 ? -5.261 -8.366 -6.545 1.00 95.75 79 ARG A O 1
ATOM 554 N N . ASP A 1 80 ? -4.248 -10.040 -7.667 1.00 95.44 80 ASP A N 1
ATOM 555 C CA . ASP A 1 80 ? -4.876 -9.863 -8.986 1.00 95.44 80 ASP A CA 1
ATOM 556 C C . ASP A 1 80 ? -4.927 -8.392 -9.459 1.00 95.44 80 ASP A C 1
ATOM 558 O O . ASP A 1 80 ? -5.985 -7.888 -9.857 1.00 95.44 80 ASP A O 1
ATOM 562 N N . ALA A 1 81 ? -3.796 -7.686 -9.377 1.00 96.31 81 ALA A N 1
ATOM 563 C CA . ALA A 1 81 ? -3.703 -6.265 -9.715 1.00 96.31 81 ALA A CA 1
ATOM 564 C C . ALA A 1 81 ? -2.360 -5.890 -10.349 1.00 96.31 81 ALA A C 1
ATOM 566 O O . ALA A 1 81 ? -1.353 -6.572 -10.168 1.00 96.31 81 ALA A O 1
ATOM 567 N N . GLU A 1 82 ? -2.335 -4.766 -11.058 1.00 96.31 82 GLU A N 1
ATOM 568 C CA . GLU A 1 82 ? -1.112 -4.116 -11.520 1.00 96.31 82 GLU A CA 1
ATOM 569 C C . GLU A 1 82 ? -1.001 -2.716 -10.910 1.00 96.31 82 GLU A C 1
ATOM 571 O O . GLU A 1 82 ? -1.953 -1.934 -10.950 1.00 96.31 82 GLU A O 1
ATOM 576 N N . VAL A 1 83 ? 0.165 -2.389 -10.356 1.00 96.25 83 VAL A N 1
ATOM 577 C CA . VAL A 1 83 ? 0.424 -1.134 -9.638 1.00 96.25 83 VAL A CA 1
ATOM 578 C C . VAL A 1 83 ? 1.628 -0.393 -10.210 1.00 96.25 83 VAL A C 1
ATOM 580 O O . VAL A 1 83 ? 2.550 -1.008 -10.738 1.00 96.25 83 VAL A O 1
ATOM 583 N N . HIS A 1 84 ? 1.643 0.929 -10.084 1.00 94.69 84 HIS A N 1
ATOM 584 C CA . HIS A 1 84 ? 2.743 1.799 -10.487 1.00 94.69 84 HIS A CA 1
ATOM 585 C C . HIS A 1 84 ? 3.776 1.901 -9.355 1.00 94.69 84 HIS A C 1
ATOM 587 O O . HIS A 1 84 ? 3.496 2.467 -8.297 1.00 94.69 84 HIS A O 1
ATOM 593 N N . GLY A 1 85 ? 4.979 1.369 -9.573 1.00 93.31 85 GLY A N 1
ATOM 594 C CA . GLY A 1 85 ? 6.018 1.238 -8.549 1.00 93.31 85 GLY A CA 1
ATOM 595 C C . GLY A 1 85 ? 6.501 2.572 -7.978 1.0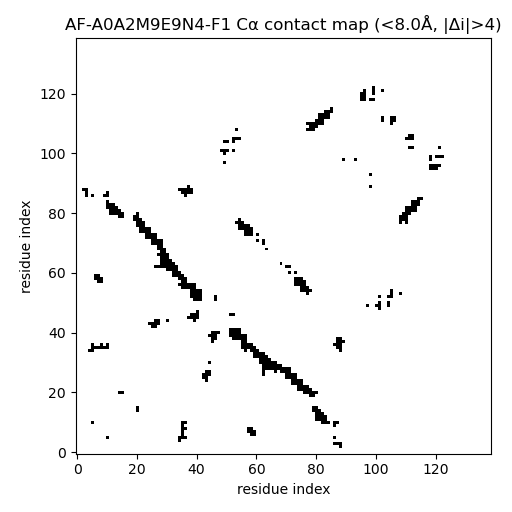0 93.31 85 GLY A C 1
ATOM 596 O O . GLY A 1 85 ? 6.717 2.692 -6.778 1.00 93.31 85 GLY A O 1
ATOM 597 N N . GLU A 1 86 ? 6.595 3.611 -8.802 1.00 90.75 86 GLU A N 1
ATOM 598 C CA . GLU A 1 86 ? 6.986 4.970 -8.404 1.00 90.75 86 GLU A CA 1
ATOM 599 C C . GLU A 1 86 ? 5.951 5.672 -7.509 1.00 90.75 86 GLU A C 1
ATOM 601 O O . GLU A 1 86 ? 6.279 6.663 -6.857 1.00 90.75 86 GLU A O 1
ATOM 606 N N . LEU A 1 87 ? 4.716 5.163 -7.454 1.00 92.88 87 LEU A N 1
ATOM 607 C CA . LEU A 1 87 ? 3.649 5.679 -6.593 1.00 92.88 87 LEU A CA 1
ATOM 608 C C . LEU A 1 87 ? 3.441 4.837 -5.325 1.00 92.88 87 LEU A C 1
ATOM 610 O O . LEU A 1 87 ? 2.637 5.219 -4.472 1.00 92.88 87 LEU A O 1
ATOM 614 N N . LEU A 1 88 ? 4.171 3.725 -5.177 1.00 94.94 88 LEU A N 1
ATOM 615 C CA . LEU A 1 88 ? 4.243 2.988 -3.918 1.00 94.94 88 LEU A CA 1
ATOM 616 C C . LEU A 1 88 ? 5.059 3.770 -2.882 1.00 94.94 88 LEU A C 1
ATOM 618 O O . LEU A 1 88 ? 5.924 4.584 -3.212 1.00 94.94 88 LEU A O 1
ATOM 622 N N . GLN A 1 89 ? 4.767 3.528 -1.606 1.00 94.12 89 GLN A N 1
ATOM 623 C CA . GLN A 1 89 ? 5.445 4.217 -0.510 1.00 94.12 89 GLN A CA 1
ATOM 624 C C . GLN A 1 89 ? 6.695 3.441 -0.107 1.00 94.12 89 GLN A C 1
ATOM 626 O O . GLN A 1 89 ? 6.610 2.421 0.575 1.00 94.12 89 GLN A O 1
ATOM 631 N N . TRP A 1 90 ? 7.843 3.958 -0.529 1.00 91.44 90 TRP A N 1
ATOM 632 C CA . TRP A 1 90 ? 9.163 3.438 -0.185 1.00 91.44 90 TRP A CA 1
ATOM 633 C C . TRP A 1 90 ? 9.736 4.159 1.034 1.00 91.44 90 TRP A C 1
ATOM 635 O O . TRP A 1 90 ? 9.505 5.358 1.225 1.00 91.44 90 TRP A O 1
ATOM 645 N N . GLY A 1 91 ? 10.522 3.445 1.835 1.00 86.38 91 GLY A N 1
ATOM 646 C CA . GLY A 1 91 ? 11.365 4.054 2.854 1.00 86.38 91 GLY A CA 1
ATOM 647 C C . GLY A 1 91 ? 12.438 4.942 2.221 1.00 86.38 91 GLY A C 1
ATOM 648 O O . GLY A 1 91 ? 12.921 4.677 1.121 1.00 86.38 91 GLY A O 1
ATOM 649 N N . GLU A 1 92 ? 12.858 5.999 2.922 1.00 84.44 92 GLU A N 1
ATOM 650 C CA . GLU A 1 92 ? 13.875 6.937 2.412 1.00 84.44 92 GLU A CA 1
ATOM 651 C C . GLU A 1 92 ? 15.211 6.254 2.074 1.00 84.44 92 GLU A C 1
ATOM 653 O O . GLU A 1 92 ? 15.962 6.734 1.227 1.00 84.44 92 GLU A O 1
ATOM 658 N N . THR A 1 93 ? 15.502 5.132 2.734 1.00 86.56 93 THR A N 1
ATOM 659 C CA . THR A 1 93 ? 16.729 4.346 2.566 1.00 86.56 93 THR A CA 1
ATOM 660 C C . THR A 1 93 ? 16.552 3.111 1.682 1.00 86.56 93 THR A C 1
ATOM 662 O O . THR A 1 93 ? 17.501 2.338 1.545 1.00 86.56 93 THR A O 1
ATOM 665 N N . ASP A 1 94 ? 15.368 2.891 1.102 1.00 88.06 94 ASP A N 1
ATOM 666 C CA . ASP A 1 94 ? 15.116 1.724 0.258 1.00 88.06 94 ASP A CA 1
ATOM 667 C C . ASP A 1 94 ? 15.894 1.840 -1.053 1.00 88.06 94 ASP A C 1
ATOM 669 O O . ASP A 1 94 ? 15.635 2.694 -1.907 1.00 88.06 94 ASP A O 1
ATOM 673 N N . THR A 1 95 ? 16.866 0.945 -1.209 1.00 92.06 95 THR A N 1
ATOM 674 C CA . THR A 1 95 ? 17.657 0.812 -2.429 1.00 92.06 95 THR A CA 1
ATOM 675 C C . THR A 1 95 ? 16.841 0.148 -3.532 1.00 92.06 95 THR A C 1
ATOM 677 O O . THR A 1 95 ? 15.819 -0.494 -3.282 1.00 92.06 95 THR A O 1
ATOM 680 N N . ASP A 1 96 ? 17.321 0.238 -4.767 1.00 91.31 96 ASP A N 1
ATOM 681 C CA . ASP A 1 96 ? 16.681 -0.433 -5.898 1.00 91.31 96 ASP A CA 1
ATOM 682 C C . ASP A 1 96 ? 16.575 -1.948 -5.687 1.00 91.31 96 ASP A C 1
ATOM 684 O O . ASP A 1 96 ? 15.513 -2.518 -5.915 1.00 91.31 96 ASP A O 1
ATOM 688 N N . ALA A 1 97 ? 17.600 -2.582 -5.110 1.00 90.69 97 ALA A N 1
ATOM 689 C CA . ALA A 1 97 ? 17.553 -3.999 -4.748 1.00 90.69 97 ALA A CA 1
ATOM 690 C C . ALA A 1 97 ? 16.429 -4.326 -3.744 1.00 90.69 97 ALA A C 1
ATOM 692 O O . ALA A 1 97 ? 15.776 -5.363 -3.863 1.00 90.69 97 ALA A O 1
ATOM 693 N N . ILE A 1 98 ? 16.168 -3.439 -2.775 1.00 92.19 98 ILE A N 1
ATOM 694 C CA . ILE A 1 98 ? 15.056 -3.598 -1.825 1.00 92.19 98 ILE A CA 1
ATOM 695 C C . ILE A 1 98 ? 13.717 -3.474 -2.561 1.00 92.19 98 ILE A C 1
ATOM 697 O O . ILE A 1 98 ? 12.854 -4.336 -2.398 1.00 92.19 98 ILE A O 1
ATOM 701 N N . LYS A 1 99 ? 13.556 -2.465 -3.425 1.00 93.50 99 LYS A N 1
ATOM 702 C CA . LYS A 1 99 ? 12.332 -2.276 -4.226 1.00 93.50 99 LYS A CA 1
ATOM 703 C C . LYS A 1 99 ? 12.045 -3.473 -5.129 1.00 93.50 99 LYS A C 1
ATOM 705 O O . LYS A 1 99 ? 10.898 -3.901 -5.226 1.00 93.50 99 LYS A O 1
ATOM 710 N N . VAL A 1 100 ? 13.081 -4.046 -5.744 1.00 93.88 100 VAL A N 1
ATOM 711 C CA . VAL A 1 100 ? 12.984 -5.279 -6.540 1.00 93.88 100 VAL A CA 1
ATOM 712 C C . VAL A 1 100 ? 12.514 -6.449 -5.682 1.00 93.88 100 VAL A C 1
ATOM 714 O O . VAL A 1 100 ? 11.601 -7.167 -6.083 1.00 93.88 100 VAL A O 1
ATOM 717 N N . ALA A 1 101 ? 13.075 -6.620 -4.482 1.00 94.88 101 ALA A N 1
ATOM 718 C CA . ALA A 1 101 ? 12.667 -7.688 -3.574 1.00 94.88 101 ALA A CA 1
ATOM 719 C C . ALA A 1 101 ? 11.200 -7.545 -3.123 1.00 94.88 101 ALA A C 1
ATOM 721 O O . ALA A 1 101 ? 10.478 -8.538 -3.067 1.00 94.88 101 ALA A O 1
ATOM 722 N N . TYR A 1 102 ? 10.737 -6.323 -2.841 1.00 96.31 102 TYR A N 1
ATOM 723 C CA . TYR A 1 102 ? 9.322 -6.053 -2.562 1.00 96.31 102 TYR A CA 1
ATOM 724 C C . TYR A 1 102 ? 8.428 -6.315 -3.777 1.00 96.31 102 TYR A C 1
ATOM 726 O O . TYR A 1 102 ? 7.361 -6.906 -3.631 1.00 96.31 102 TYR A O 1
ATOM 734 N N . ALA A 1 103 ? 8.854 -5.915 -4.977 1.00 95.44 103 ALA A N 1
ATOM 735 C CA . ALA A 1 103 ? 8.103 -6.165 -6.204 1.00 95.44 103 ALA A CA 1
ATOM 736 C C . ALA A 1 103 ? 7.953 -7.666 -6.496 1.00 95.44 103 ALA A C 1
ATOM 738 O O . ALA A 1 103 ? 6.867 -8.098 -6.872 1.00 95.44 103 ALA A O 1
ATOM 739 N N . ALA A 1 104 ? 9.000 -8.462 -6.262 1.00 95.44 104 ALA A N 1
ATOM 740 C CA . ALA A 1 104 ? 8.932 -9.919 -6.360 1.00 95.44 104 ALA A CA 1
ATOM 741 C C . ALA A 1 104 ? 7.948 -10.506 -5.333 1.00 95.44 104 ALA A C 1
ATOM 743 O O . ALA A 1 104 ? 7.074 -11.289 -5.696 1.00 95.44 104 ALA A O 1
ATOM 744 N N . ALA A 1 105 ? 8.011 -10.053 -4.076 1.00 96.94 105 ALA A N 1
ATOM 745 C CA . ALA A 1 105 ? 7.092 -10.501 -3.030 1.00 96.94 105 ALA A CA 1
ATOM 746 C C . ALA A 1 105 ? 5.624 -10.120 -3.312 1.00 96.94 105 ALA A C 1
ATOM 748 O O . ALA A 1 105 ? 4.715 -10.882 -2.992 1.00 96.94 105 ALA A O 1
ATOM 749 N N . LEU A 1 106 ? 5.372 -8.965 -3.940 1.00 96.94 106 LEU A N 1
ATOM 750 C CA . LEU A 1 106 ? 4.050 -8.596 -4.462 1.00 96.94 106 LEU A CA 1
ATOM 751 C C . LEU A 1 106 ? 3.634 -9.506 -5.628 1.00 96.94 106 LEU A C 1
ATOM 753 O O . LEU A 1 106 ? 2.482 -9.940 -5.687 1.00 96.94 106 LEU A O 1
ATOM 757 N N . GLY A 1 107 ? 4.574 -9.851 -6.511 1.00 96.19 107 GLY A N 1
ATOM 758 C CA . GLY A 1 107 ? 4.371 -10.791 -7.613 1.00 96.19 107 GLY A CA 1
ATOM 759 C C . GLY A 1 107 ? 3.907 -12.168 -7.137 1.00 96.19 107 GLY A C 1
ATOM 760 O O . GLY A 1 107 ? 2.953 -12.709 -7.696 1.00 96.19 107 GLY A O 1
ATOM 761 N N . ASP A 1 108 ? 4.476 -12.675 -6.040 1.00 95.25 108 ASP A N 1
ATOM 762 C CA . ASP A 1 108 ? 4.050 -13.925 -5.390 1.00 95.25 108 ASP A CA 1
ATOM 763 C C . ASP A 1 108 ? 2.600 -13.868 -4.867 1.00 95.25 108 ASP A C 1
ATOM 765 O O . ASP A 1 108 ? 1.950 -14.901 -4.690 1.00 95.25 108 ASP A O 1
ATOM 769 N N . ARG A 1 109 ? 2.059 -12.661 -4.643 1.00 94.62 109 ARG A N 1
ATOM 770 C CA . ARG A 1 109 ? 0.644 -12.424 -4.302 1.00 94.62 109 ARG A CA 1
ATOM 771 C C . ARG A 1 109 ? -0.251 -12.215 -5.526 1.00 94.62 109 ARG A C 1
ATOM 773 O O . ARG A 1 109 ? -1.457 -12.050 -5.378 1.00 94.62 109 ARG A O 1
ATOM 780 N N . GLY A 1 110 ? 0.309 -12.208 -6.734 1.00 95.06 110 GLY A N 1
ATOM 781 C CA . GLY A 1 110 ? -0.412 -11.864 -7.960 1.00 95.06 110 GLY A CA 1
ATOM 782 C C . GLY A 1 110 ? -0.579 -10.356 -8.175 1.00 95.06 110 GLY A C 1
ATOM 783 O O . GLY A 1 110 ? -1.438 -9.948 -8.956 1.00 95.06 110 GLY A O 1
ATOM 784 N N . ILE A 1 111 ? 0.220 -9.525 -7.497 1.00 96.56 111 ILE A N 1
ATOM 785 C CA . ILE A 1 111 ? 0.270 -8.074 -7.706 1.00 96.56 111 ILE A CA 1
ATOM 786 C C . ILE A 1 111 ? 1.521 -7.742 -8.521 1.00 96.56 111 ILE A C 1
ATOM 788 O O . ILE A 1 111 ? 2.643 -7.875 -8.039 1.00 96.56 111 ILE A O 1
ATOM 792 N N . ARG A 1 112 ? 1.353 -7.278 -9.759 1.00 96.31 112 ARG A N 1
ATOM 793 C CA . ARG A 1 112 ? 2.482 -6.905 -10.621 1.00 96.31 112 ARG A CA 1
ATOM 794 C C . ARG A 1 112 ? 2.850 -5.444 -10.439 1.00 96.31 112 ARG A C 1
ATOM 796 O O . ARG A 1 112 ? 1.993 -4.570 -10.535 1.00 96.31 112 ARG A O 1
ATOM 803 N N . VAL A 1 113 ? 4.136 -5.167 -10.253 1.00 95.62 113 VAL A N 1
ATOM 804 C CA . VAL A 1 113 ? 4.646 -3.794 -10.180 1.00 95.62 113 VAL A CA 1
ATOM 805 C C . VAL A 1 113 ? 5.173 -3.363 -11.549 1.00 95.62 113 VAL A C 1
ATOM 807 O O . VAL A 1 113 ? 6.057 -4.004 -12.115 1.00 95.62 113 VAL A O 1
ATOM 810 N N . ARG A 1 114 ? 4.625 -2.272 -12.084 1.00 94.12 114 ARG A N 1
ATOM 811 C CA . ARG A 1 114 ? 5.022 -1.638 -13.345 1.00 94.12 114 ARG A CA 1
ATOM 812 C C . ARG A 1 114 ? 5.855 -0.395 -13.060 1.00 94.12 114 ARG A C 1
ATOM 814 O O . ARG A 1 114 ? 5.569 0.333 -12.114 1.00 94.12 114 ARG A O 1
ATOM 821 N N . TRP A 1 115 ? 6.847 -0.145 -13.907 1.00 88.88 115 TRP A N 1
ATOM 822 C CA . TRP A 1 115 ? 7.794 0.957 -13.754 1.00 88.88 115 TRP A CA 1
ATOM 823 C 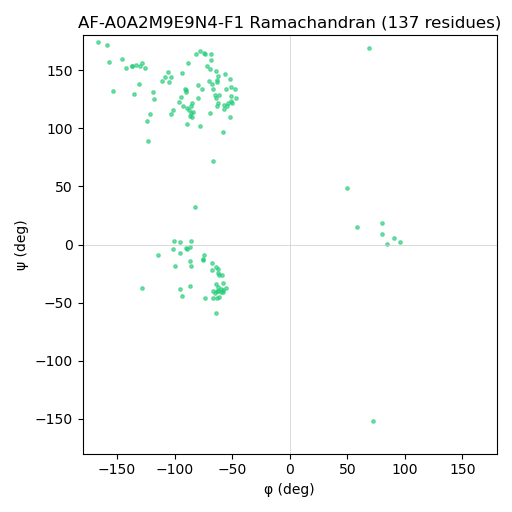C . TRP A 1 115 ? 7.905 1.733 -15.063 1.00 88.88 115 TRP A C 1
ATOM 825 O O . TRP A 1 115 ? 7.989 1.132 -16.133 1.00 88.88 115 TRP A O 1
ATOM 835 N N . THR A 1 116 ? 7.947 3.057 -14.973 1.00 85.00 116 THR A N 1
ATOM 836 C CA . THR A 1 116 ? 8.357 3.944 -16.074 1.00 85.00 116 THR A CA 1
ATOM 837 C C . THR A 1 116 ? 9.871 4.133 -16.093 1.00 85.00 116 THR A C 1
ATOM 839 O O . THR A 1 116 ? 10.479 4.183 -17.160 1.00 85.00 116 THR A O 1
ATOM 842 N N . GLN A 1 117 ? 10.491 4.173 -14.912 1.00 81.62 117 GLN A N 1
ATOM 843 C CA . GLN A 1 117 ? 11.932 4.123 -14.724 1.00 81.62 117 GLN A CA 1
ATOM 844 C C . GLN A 1 117 ? 12.245 2.952 -13.803 1.00 81.62 117 GLN A C 1
ATOM 846 O O . GLN A 1 117 ? 11.964 2.969 -12.606 1.00 81.62 117 GLN A O 1
ATOM 851 N N . ARG A 1 118 ? 12.794 1.897 -14.398 1.00 70.56 118 ARG A N 1
ATOM 852 C CA . ARG A 1 118 ? 13.077 0.652 -13.697 1.00 70.56 118 ARG A CA 1
ATOM 853 C C . ARG A 1 118 ? 14.181 0.854 -12.636 1.00 70.56 118 ARG A C 1
ATOM 855 O O . ARG A 1 118 ? 15.240 1.371 -12.988 1.00 70.56 118 ARG A O 1
ATOM 862 N N . PRO A 1 119 ? 13.994 0.343 -11.404 1.00 81.19 119 PRO A N 1
ATOM 863 C CA . PRO A 1 119 ? 15.081 0.153 -10.446 1.00 81.19 119 PRO A CA 1
ATOM 864 C C . PRO A 1 119 ? 16.102 -0.856 -10.980 1.00 81.19 119 PRO A C 1
ATOM 866 O O . PRO A 1 119 ? 15.713 -1.884 -11.547 1.00 81.19 119 PRO A O 1
ATOM 869 N N . GLU A 1 120 ? 17.395 -0.607 -10.779 1.00 77.56 120 GLU A N 1
ATOM 870 C CA . GLU A 1 120 ? 18.432 -1.550 -11.209 1.00 77.56 120 GLU A CA 1
ATOM 871 C C . GLU A 1 120 ? 18.158 -2.965 -10.651 1.00 77.56 120 GLU A C 1
ATOM 873 O O . GLU A 1 120 ? 18.040 -3.165 -9.442 1.00 77.56 120 GLU A O 1
ATOM 878 N N . GLY A 1 121 ? 18.027 -3.956 -11.547 1.00 65.31 121 GLY A N 1
ATOM 879 C CA . GLY A 1 121 ? 17.819 -5.367 -11.190 1.00 65.31 121 GLY A CA 1
ATOM 880 C C . GLY A 1 121 ? 16.373 -5.897 -11.174 1.00 65.31 121 GLY A C 1
ATOM 881 O O . GLY A 1 121 ? 16.199 -7.068 -10.852 1.00 65.31 121 GLY A O 1
ATOM 882 N N . ALA A 1 122 ? 15.339 -5.117 -11.524 1.00 62.97 122 ALA A N 1
ATOM 883 C CA . ALA A 1 122 ? 13.962 -5.646 -11.617 1.00 62.97 122 ALA A CA 1
ATOM 884 C C . ALA A 1 122 ? 13.771 -6.606 -12.820 1.00 62.97 122 ALA A C 1
ATOM 886 O O . ALA A 1 122 ? 14.272 -6.315 -13.906 1.00 62.97 122 ALA A O 1
ATOM 887 N N . GLU A 1 123 ? 13.010 -7.706 -12.676 1.00 56.75 123 GLU A N 1
ATOM 888 C CA . GLU A 1 123 ? 12.721 -8.667 -13.768 1.00 56.75 123 GLU A CA 1
ATOM 889 C C . GLU A 1 123 ? 11.931 -8.038 -14.933 1.00 56.75 123 GLU A C 1
ATOM 891 O O . GLU A 1 123 ? 11.075 -7.171 -14.736 1.00 56.75 123 GLU A O 1
ATOM 896 N N . THR A 1 124 ? 12.266 -8.424 -16.175 1.00 48.75 124 THR A N 1
ATOM 897 C CA . THR A 1 124 ? 11.647 -7.978 -17.444 1.00 48.75 124 THR A CA 1
ATOM 898 C C . THR A 1 124 ? 10.436 -8.815 -17.809 1.00 48.75 124 THR A C 1
ATOM 900 O O . THR A 1 124 ? 10.599 -9.927 -18.297 1.00 48.75 124 THR A O 1
ATOM 903 N N . ASP A 1 125 ? 9.242 -8.228 -17.731 1.00 49.38 125 ASP A N 1
ATOM 904 C CA . ASP A 1 125 ? 8.090 -8.721 -18.507 1.00 49.38 125 ASP A CA 1
ATOM 905 C C . ASP A 1 125 ? 8.194 -8.338 -19.996 1.00 49.38 125 ASP A C 1
ATOM 907 O O . ASP A 1 125 ? 7.446 -8.838 -20.834 1.00 49.38 125 ASP A O 1
ATOM 911 N N . GLN A 1 126 ? 9.119 -7.441 -20.338 1.00 42.44 126 GLN A N 1
ATOM 912 C CA . GLN A 1 126 ? 9.317 -6.934 -21.685 1.00 42.44 126 GLN A CA 1
ATOM 913 C C . GLN A 1 126 ? 10.751 -7.251 -22.095 1.00 42.44 126 GLN A C 1
ATOM 915 O O . GLN A 1 126 ? 11.689 -6.734 -21.491 1.00 42.44 126 GLN A O 1
ATOM 920 N N . ALA A 1 127 ? 10.924 -8.142 -23.074 1.00 37.91 127 ALA A N 1
ATOM 921 C CA . ALA A 1 127 ? 12.223 -8.334 -23.702 1.00 37.91 127 ALA A CA 1
ATOM 922 C C . ALA A 1 127 ? 12.744 -6.958 -24.134 1.00 37.91 127 ALA A C 1
ATOM 924 O O . ALA A 1 127 ? 12.012 -6.225 -24.806 1.00 37.91 127 ALA A O 1
ATOM 925 N N . ASP A 1 128 ? 13.968 -6.610 -23.734 1.00 46.66 128 ASP A N 1
ATOM 926 C CA . ASP A 1 128 ? 14.689 -5.487 -24.325 1.00 46.66 128 ASP A CA 1
ATOM 927 C C . ASP A 1 128 ? 14.797 -5.790 -25.820 1.00 46.66 128 ASP A C 1
ATOM 929 O O . ASP A 1 128 ? 15.638 -6.577 -26.258 1.00 46.66 128 ASP A O 1
ATOM 933 N N . ALA A 1 129 ? 13.881 -5.235 -26.611 1.00 46.78 129 ALA A N 1
ATOM 934 C CA . ALA A 1 129 ? 14.084 -5.167 -28.039 1.00 46.78 129 ALA A CA 1
ATOM 935 C C . ALA A 1 129 ? 15.320 -4.279 -28.216 1.00 46.78 129 ALA A C 1
ATOM 937 O O . ALA A 1 129 ? 15.295 -3.137 -27.744 1.00 46.78 129 ALA A O 1
ATOM 938 N N . PRO A 1 130 ? 16.414 -4.778 -28.815 1.00 45.28 130 PRO A N 1
ATOM 939 C CA . PRO A 1 130 ? 17.524 -3.906 -29.140 1.00 45.28 130 PRO A CA 1
ATOM 940 C C . PRO A 1 130 ? 16.978 -2.767 -30.001 1.00 45.28 130 PRO A C 1
ATOM 942 O O . PRO A 1 130 ? 16.193 -3.005 -30.922 1.00 45.28 130 PRO A O 1
ATOM 945 N N . ASP A 1 131 ? 17.371 -1.538 -29.669 1.00 56.50 131 ASP A N 1
ATOM 946 C CA . ASP A 1 131 ? 17.149 -0.349 -30.490 1.00 56.50 131 ASP A CA 1
ATOM 947 C C . ASP A 1 131 ? 17.983 -0.491 -31.773 1.00 56.50 131 ASP A C 1
ATOM 949 O O . ASP A 1 131 ? 19.062 0.080 -31.934 1.00 56.50 131 ASP A O 1
ATOM 953 N N . GLU A 1 132 ? 17.552 -1.392 -32.652 1.00 49.62 132 GLU A N 1
ATOM 954 C CA . GLU A 1 132 ? 18.134 -1.573 -33.966 1.00 49.62 132 GLU A CA 1
ATOM 955 C C . GLU A 1 132 ? 17.596 -0.438 -34.832 1.00 49.62 132 GLU A C 1
ATOM 957 O O . GLU A 1 132 ? 16.442 -0.441 -35.268 1.00 49.62 132 GLU A O 1
ATOM 962 N N . ALA A 1 133 ? 18.439 0.578 -35.035 1.00 59.09 133 ALA A N 1
ATOM 963 C CA . ALA A 1 133 ? 18.166 1.649 -35.978 1.00 59.09 133 ALA A CA 1
ATOM 964 C C . ALA A 1 133 ? 17.713 1.033 -37.315 1.00 59.09 133 ALA A C 1
ATOM 966 O O . ALA A 1 133 ? 18.358 0.091 -37.788 1.00 59.09 133 ALA A O 1
ATOM 967 N N . PRO A 1 134 ? 16.632 1.534 -37.945 1.00 59.34 134 PRO A N 1
ATOM 968 C CA . PRO A 1 134 ? 16.163 0.975 -39.203 1.00 59.34 134 PRO A CA 1
ATOM 969 C C . PRO A 1 134 ? 17.309 1.033 -40.208 1.00 59.34 134 PRO A C 1
ATOM 971 O O . PRO A 1 134 ? 17.836 2.112 -40.490 1.00 59.34 134 PRO A O 1
ATOM 974 N N . ALA A 1 135 ? 17.715 -0.138 -40.705 1.00 59.16 135 ALA A N 1
ATOM 975 C CA . ALA A 1 135 ? 18.761 -0.264 -41.704 1.00 59.16 135 ALA A CA 1
ATOM 976 C C . ALA A 1 135 ? 18.425 0.670 -42.870 1.00 59.16 135 ALA A C 1
ATOM 978 O O . ALA A 1 135 ? 17.445 0.462 -43.590 1.00 59.16 135 ALA A O 1
ATOM 979 N N . GLY A 1 136 ? 19.207 1.743 -43.000 1.00 55.72 136 GLY A N 1
ATOM 980 C CA . GLY A 1 136 ? 19.077 2.694 -44.089 1.00 55.72 136 GLY A CA 1
ATOM 981 C C . GLY A 1 136 ? 19.149 1.935 -45.405 1.00 55.72 136 GLY A C 1
ATOM 982 O O . GLY A 1 136 ? 20.142 1.261 -45.680 1.00 55.72 136 GLY A O 1
ATOM 983 N N . GLY A 1 137 ? 18.070 2.014 -46.184 1.00 54.81 137 GLY A N 1
ATOM 984 C CA . GLY A 1 137 ? 18.035 1.517 -47.550 1.00 54.81 137 GLY A CA 1
ATOM 985 C C . GLY A 1 137 ? 19.144 2.193 -48.346 1.00 54.81 137 GLY A C 1
ATOM 986 O O . GLY A 1 137 ? 19.164 3.417 -48.454 1.00 54.81 137 GLY A O 1
ATOM 987 N N . GLY A 1 138 ? 20.093 1.392 -48.821 1.00 55.19 138 GLY A N 1
ATOM 988 C CA . GLY A 1 138 ? 21.120 1.840 -49.750 1.00 55.19 138 GLY A CA 1
ATOM 989 C C . GLY A 1 138 ? 20.539 1.971 -51.153 1.00 55.19 138 GLY A C 1
ATOM 990 O O . GLY A 1 138 ? 19.825 1.071 -51.602 1.00 55.19 138 GLY A O 1
ATOM 991 N N . ASP A 1 139 ? 20.860 3.090 -51.799 1.00 55.50 139 ASP A N 1
ATOM 992 C CA . ASP A 1 139 ? 20.741 3.296 -53.246 1.00 55.50 139 ASP A CA 1
ATOM 993 C C . ASP A 1 139 ? 21.822 2.514 -54.018 1.00 55.50 139 ASP A C 1
ATOM 995 O O . ASP A 1 139 ? 22.966 2.408 -53.508 1.00 55.50 139 ASP A O 1
#

Sequence (139 aa):
MITSTGNTAEFLLSEAEGERSRALFHLPAGQGYLRPGTILAADGTVAMASGDTAAVLYGGVDTGTSSSGPAVKATAIDRDAEVHGELLQWGETDTDAIKVAYAAALGDRGIRVRWTQRPEGAETDQADAPDEAPAGGGD